Protein AF-A0AAJ2NTU9-F1 (afdb_monomer_lite)

Foldseek 3Di:
DCVVLPDDQLWEKEKAWDAQDDDPQDGRIDIDIHTDNDADAQVDWDDDPNYIYGYHPVGVVSLVPWDWDWDADPVVRDIDIDTD

Sequence (84 aa):
FKEEVGLSEGSKIKFYSQIYGTSPVQENYALAFTVDNEPVDMAVNTEKDGIVFYIEGSDLWFFNGHDLHVDYNDKKDELEYSYT

Radius of gyration: 12.8 Å; chains: 1; bounding box: 34×22×34 Å

pLDDT: mean 90.65, std 8.15, range [61.12, 98.06]

Secondary structure (DSSP, 8-state):
-TTTTT--TT-EEEEEEEES---SSSTTEEEEEEE-S--S-EEEEEEETTEEEEEEGGGGGGGTTPPEEEEEETTTTEEEEEE-

Structure (mmCIF, N/CA/C/O backbone):
data_AF-A0AAJ2NTU9-F1
#
_entry.id   AF-A0AAJ2NTU9-F1
#
loop_
_atom_site.group_PDB
_atom_site.id
_atom_site.type_symbol
_atom_site.label_atom_id
_atom_site.label_alt_id
_atom_site.label_comp_id
_atom_site.label_asym_id
_atom_site.label_entity_id
_atom_site.label_seq_id
_atom_site.pdbx_PDB_ins_code
_atom_site.Cartn_x
_atom_site.Cartn_y
_atom_site.Cartn_z
_atom_site.occupancy
_atom_site.B_iso_or_equiv
_atom_site.auth_seq_id
_atom_site.auth_comp_id
_atom_site.auth_asym_id
_atom_site.auth_atom_id
_atom_site.pdbx_PDB_model_num
ATOM 1 N N . PHE A 1 1 ? -8.093 3.453 12.402 1.00 63.69 1 PHE A N 1
ATOM 2 C CA . PHE A 1 1 ? -8.021 3.380 10.913 1.00 63.69 1 PHE A CA 1
ATOM 3 C C . PHE A 1 1 ? -9.243 3.851 10.081 1.00 63.69 1 PHE A C 1
ATOM 5 O O . PHE A 1 1 ? -9.221 4.993 9.645 1.00 63.69 1 PHE A O 1
ATOM 12 N N . LYS A 1 2 ? -10.292 3.046 9.766 1.00 61.12 2 LYS A N 1
ATOM 13 C CA . LYS A 1 2 ? -11.330 3.434 8.752 1.00 61.12 2 LYS A CA 1
ATOM 14 C C . LYS A 1 2 ? -12.017 4.786 9.042 1.00 61.12 2 LYS A C 1
ATOM 16 O O . LYS A 1 2 ? -12.235 5.565 8.118 1.00 61.12 2 LYS A O 1
ATOM 21 N N . GLU A 1 3 ? -12.319 5.065 10.311 1.00 61.28 3 GLU A N 1
ATOM 22 C CA . GLU A 1 3 ? -12.919 6.337 10.751 1.00 61.28 3 GLU A CA 1
ATOM 23 C C . GLU A 1 3 ? -11.938 7.519 10.678 1.00 61.28 3 GLU A C 1
ATOM 25 O O . GLU A 1 3 ? -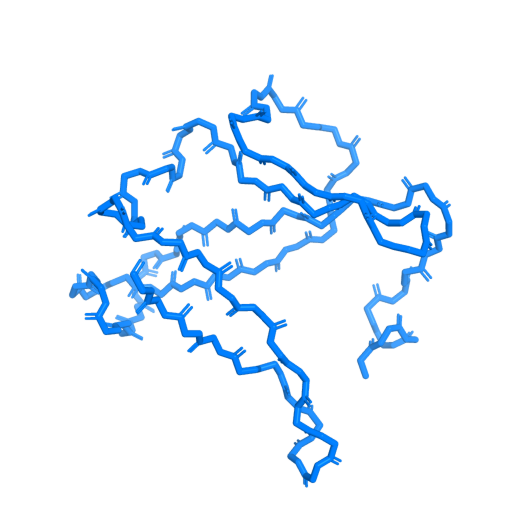12.343 8.629 10.351 1.00 61.28 3 GLU A O 1
ATOM 30 N N . GLU A 1 4 ? -10.646 7.285 10.914 1.00 63.94 4 GLU A N 1
ATOM 31 C CA . GLU A 1 4 ? -9.603 8.324 10.871 1.00 63.94 4 GLU A CA 1
ATOM 32 C C . GLU A 1 4 ? -9.237 8.723 9.441 1.00 63.94 4 GLU A C 1
ATOM 34 O O . GLU A 1 4 ? -8.922 9.879 9.175 1.00 63.94 4 GLU A O 1
ATOM 39 N N . VAL A 1 5 ? -9.309 7.765 8.514 1.00 70.69 5 VAL A N 1
ATOM 40 C CA . VAL A 1 5 ? -9.084 7.987 7.078 1.00 70.69 5 VAL A CA 1
ATOM 41 C C . VAL A 1 5 ? -10.352 8.530 6.393 1.00 70.69 5 VAL A C 1
ATOM 43 O O . VAL A 1 5 ? -10.293 8.998 5.260 1.00 70.69 5 VAL A O 1
ATOM 46 N N . GLY A 1 6 ? -11.502 8.518 7.081 1.00 70.25 6 GLY A N 1
ATOM 47 C CA . GLY A 1 6 ? -12.764 9.062 6.574 1.00 70.25 6 GLY A CA 1
ATOM 48 C C . GLY A 1 6 ? -13.390 8.230 5.453 1.00 70.25 6 GLY A C 1
ATOM 49 O O . GLY A 1 6 ? -13.978 8.791 4.530 1.00 70.25 6 GLY A O 1
ATOM 50 N N . LEU A 1 7 ? -13.250 6.901 5.504 1.00 80.62 7 LEU A N 1
ATOM 51 C CA . LEU A 1 7 ? -13.729 6.014 4.441 1.00 80.62 7 LEU A CA 1
ATOM 52 C C . LEU A 1 7 ? -15.242 5.801 4.507 1.00 80.62 7 LEU A C 1
ATOM 54 O O . LEU A 1 7 ? -15.783 5.379 5.528 1.00 80.62 7 LEU A O 1
ATOM 58 N N . SER A 1 8 ? -15.906 6.038 3.379 1.00 81.50 8 SER A N 1
ATOM 59 C CA . SER A 1 8 ? -17.323 5.749 3.145 1.00 81.50 8 SER A CA 1
ATOM 60 C C . SER A 1 8 ? -17.506 4.738 2.012 1.00 81.50 8 SER A C 1
ATOM 62 O O . SER A 1 8 ? -16.595 4.498 1.218 1.00 81.50 8 SER A O 1
ATOM 64 N N . GLU A 1 9 ? -18.697 4.147 1.917 1.00 85.62 9 GLU A N 1
ATOM 65 C CA . GLU A 1 9 ? -19.070 3.297 0.783 1.00 85.62 9 GLU A CA 1
ATOM 66 C C . GLU A 1 9 ? -18.880 4.053 -0.544 1.00 85.62 9 GLU A C 1
ATOM 68 O O . GLU A 1 9 ? -19.255 5.221 -0.671 1.00 85.62 9 GLU A O 1
ATOM 73 N N . GLY A 1 10 ? -18.245 3.398 -1.516 1.00 89.44 10 GLY A N 1
ATOM 74 C CA . GLY A 1 10 ? -17.838 3.994 -2.788 1.00 89.44 10 GLY A CA 1
ATOM 75 C C . GLY A 1 10 ? -16.476 4.696 -2.764 1.00 89.44 10 GLY A C 1
ATOM 76 O O . GLY A 1 10 ? -16.015 5.133 -3.821 1.00 89.44 10 GLY A O 1
ATOM 77 N N . SER A 1 11 ? -15.814 4.794 -1.605 1.00 93.94 11 SER A N 1
ATOM 78 C CA . SER A 1 11 ? -14.444 5.309 -1.527 1.00 93.94 11 SER A CA 1
ATOM 79 C C . SER A 1 11 ? -13.467 4.384 -2.243 1.00 93.94 11 SER A C 1
ATOM 81 O O . SER A 1 11 ? -13.620 3.159 -2.242 1.00 93.94 11 SER A O 1
ATOM 83 N N . LYS A 1 12 ? -12.413 4.976 -2.800 1.00 95.38 12 LYS A N 1
ATOM 84 C CA . LYS A 1 12 ? -11.308 4.244 -3.402 1.00 95.38 12 LYS A CA 1
ATOM 85 C C . LYS A 1 12 ? -9.990 4.607 -2.729 1.00 95.38 12 LYS A C 1
ATOM 87 O O . LYS A 1 12 ? -9.670 5.782 -2.553 1.00 95.38 12 LYS A O 1
ATOM 92 N N . ILE A 1 13 ? -9.230 3.586 -2.359 1.00 94.56 13 ILE A N 1
ATOM 93 C CA . ILE A 1 13 ? -7.895 3.686 -1.783 1.00 94.56 13 ILE A CA 1
ATOM 94 C C . ILE A 1 13 ? -6.870 3.318 -2.841 1.00 94.56 13 ILE A C 1
ATOM 96 O O . ILE A 1 13 ? -6.860 2.194 -3.341 1.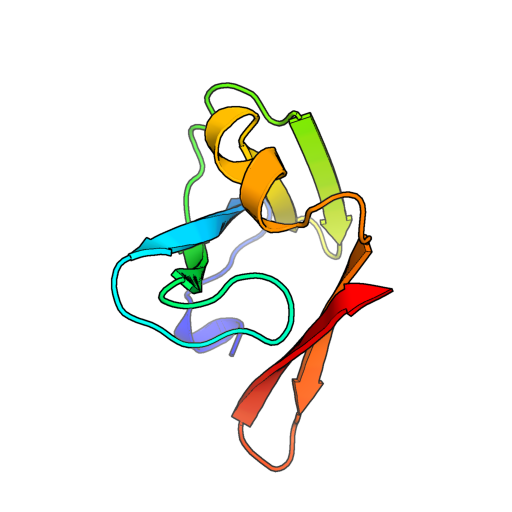00 94.56 13 ILE A O 1
ATOM 100 N N . LYS A 1 14 ? -5.978 4.258 -3.130 1.00 96.44 14 LYS A N 1
ATOM 101 C CA . LYS A 1 14 ? -4.835 4.064 -4.010 1.00 96.44 14 LYS A CA 1
ATOM 102 C C . LYS A 1 14 ? -3.607 3.712 -3.193 1.00 96.44 14 LYS A C 1
ATOM 104 O O . LYS A 1 14 ? -3.222 4.498 -2.330 1.00 96.44 14 LYS A O 1
ATOM 109 N N . PHE A 1 15 ? -2.961 2.600 -3.516 1.00 96.50 15 PHE A N 1
ATOM 110 C CA . PHE A 1 15 ? -1.604 2.288 -3.077 1.00 96.50 15 PHE A CA 1
ATOM 111 C C . PHE A 1 15 ? -0.601 2.744 -4.137 1.00 96.50 15 PHE A C 1
ATOM 113 O O . PHE A 1 15 ? -0.803 2.507 -5.329 1.00 96.50 15 PHE A O 1
ATOM 120 N N . TYR A 1 16 ? 0.469 3.414 -3.712 1.00 96.25 16 TYR A N 1
ATOM 121 C CA . TYR A 1 16 ? 1.460 3.984 -4.623 1.00 96.25 16 TYR A CA 1
ATOM 122 C C . TYR A 1 16 ? 2.867 3.971 -4.030 1.00 96.25 16 TYR A C 1
ATOM 124 O O . TYR A 1 16 ? 3.065 3.903 -2.814 1.00 96.25 16 TYR A O 1
ATOM 132 N N . SER A 1 17 ? 3.854 4.038 -4.917 1.00 95.25 17 SER A N 1
ATOM 133 C CA . SER A 1 17 ? 5.261 4.094 -4.552 1.00 95.25 17 SER A CA 1
ATOM 134 C C . SER A 1 17 ? 5.665 5.515 -4.152 1.00 95.25 17 SER A C 1
ATOM 136 O O . SER A 1 17 ? 5.355 6.491 -4.833 1.00 95.25 17 SER A O 1
ATOM 138 N N . GLN A 1 18 ? 6.378 5.652 -3.034 1.00 94.88 18 GLN A N 1
ATOM 139 C CA . GLN A 1 18 ? 6.898 6.931 -2.559 1.00 94.88 18 GLN A CA 1
ATOM 140 C C . GLN A 1 18 ? 8.425 6.897 -2.487 1.00 94.88 18 GLN A C 1
ATOM 142 O O . GLN A 1 18 ? 9.016 6.004 -1.878 1.00 94.88 18 GLN A O 1
ATOM 147 N N . ILE A 1 19 ? 9.060 7.899 -3.103 1.00 89.38 19 ILE A N 1
ATOM 148 C CA . ILE A 1 19 ? 10.510 8.119 -3.034 1.00 89.38 19 ILE A CA 1
ATOM 149 C C . ILE A 1 19 ? 10.866 8.578 -1.615 1.00 89.38 19 ILE A C 1
ATOM 151 O O . ILE A 1 19 ? 10.157 9.405 -1.042 1.00 89.38 19 ILE A O 1
ATOM 155 N N . TYR A 1 20 ? 11.992 8.088 -1.093 1.00 85.38 20 TYR A N 1
ATOM 156 C CA . TYR A 1 20 ? 12.481 8.313 0.273 1.00 85.38 20 TYR A CA 1
ATOM 157 C C . TYR A 1 20 ? 11.722 7.507 1.323 1.00 85.38 20 TYR A C 1
ATOM 159 O O . TYR A 1 20 ? 11.062 8.037 2.215 1.00 85.38 20 TYR A O 1
ATOM 167 N N . GLY A 1 21 ? 11.893 6.194 1.233 1.00 86.25 21 GLY A N 1
ATOM 168 C CA . GLY A 1 21 ? 11.467 5.248 2.250 1.00 86.25 21 GLY A CA 1
ATOM 169 C C . GLY A 1 21 ? 12.299 3.974 2.201 1.00 86.25 21 GLY A C 1
ATOM 170 O O . GLY A 1 21 ? 13.308 3.891 1.502 1.00 86.25 21 GLY A O 1
ATOM 171 N N . THR A 1 22 ? 11.903 2.972 2.972 1.00 86.50 22 THR A N 1
ATOM 172 C CA . THR A 1 22 ? 12.495 1.635 2.890 1.00 86.50 22 THR A CA 1
ATOM 173 C C . THR A 1 22 ? 11.372 0.618 2.857 1.00 86.50 22 THR A C 1
ATOM 175 O O . THR A 1 22 ? 10.463 0.674 3.684 1.00 86.50 22 THR A O 1
ATOM 178 N N . SER A 1 23 ? 11.450 -0.313 1.912 1.00 89.19 23 SER A N 1
ATOM 179 C CA . SER A 1 23 ? 10.546 -1.449 1.813 1.00 89.19 23 SER A CA 1
ATOM 180 C C . SER A 1 23 ? 11.346 -2.737 1.608 1.00 89.19 23 SER A C 1
ATOM 182 O O . SER A 1 23 ? 12.479 -2.681 1.129 1.00 89.19 23 SER A O 1
ATOM 184 N N . PRO A 1 24 ? 10.772 -3.906 1.936 1.00 88.50 24 PRO A N 1
ATOM 185 C CA . PRO A 1 24 ? 11.410 -5.189 1.650 1.00 88.50 24 PRO A CA 1
ATOM 186 C C . PRO A 1 24 ? 11.569 -5.493 0.151 1.00 88.50 24 PRO A C 1
ATOM 188 O O . PRO A 1 24 ? 12.347 -6.376 -0.195 1.00 88.50 24 PRO A O 1
ATOM 191 N N . VAL A 1 25 ? 10.828 -4.797 -0.724 1.00 90.50 25 VAL A N 1
ATOM 192 C CA . VAL A 1 25 ? 10.770 -5.071 -2.172 1.00 90.50 25 VAL A CA 1
ATOM 193 C C . VAL A 1 25 ? 11.616 -4.116 -3.014 1.00 90.50 25 VAL A C 1
ATOM 195 O O . VAL A 1 25 ? 12.156 -4.531 -4.035 1.00 90.50 25 VAL A O 1
ATOM 198 N N . GLN A 1 26 ? 11.751 -2.853 -2.599 1.00 91.06 26 GLN A N 1
ATOM 199 C CA . GLN A 1 26 ? 12.485 -1.819 -3.331 1.00 91.06 26 GLN A CA 1
ATOM 200 C C . GLN A 1 26 ? 13.295 -0.943 -2.374 1.00 91.06 26 GLN A C 1
ATOM 202 O O . GLN A 1 26 ? 12.748 -0.301 -1.470 1.00 91.06 26 GLN A O 1
ATOM 207 N N . GLU A 1 27 ? 14.604 -0.858 -2.606 1.00 90.81 27 GLU A N 1
ATOM 208 C CA . GLU A 1 27 ? 15.477 0.052 -1.864 1.00 90.81 27 GLU A CA 1
ATOM 209 C C . GLU A 1 27 ? 15.163 1.516 -2.202 1.00 90.81 27 GLU A C 1
ATOM 211 O O . GLU A 1 27 ? 14.992 1.871 -3.365 1.00 90.81 27 GLU A O 1
ATOM 216 N N . ASN A 1 28 ? 15.162 2.390 -1.190 1.00 93.06 28 ASN A N 1
ATOM 217 C CA . ASN A 1 28 ? 14.867 3.831 -1.290 1.00 93.06 28 ASN A CA 1
ATOM 218 C C . ASN A 1 28 ? 13.411 4.199 -1.625 1.00 93.06 28 ASN A C 1
ATOM 220 O O . ASN A 1 28 ? 13.090 5.390 -1.703 1.00 93.06 28 ASN A O 1
ATOM 224 N N . TYR A 1 29 ? 12.528 3.207 -1.756 1.00 93.88 29 TYR A N 1
ATOM 225 C CA . TYR A 1 29 ? 11.094 3.400 -1.935 1.00 93.88 29 TYR A CA 1
ATOM 226 C C . TYR A 1 29 ? 10.314 2.768 -0.784 1.00 93.88 29 TYR A C 1
ATOM 228 O O . TYR A 1 29 ? 10.714 1.751 -0.216 1.00 93.88 29 TYR A O 1
ATOM 236 N N . ALA A 1 30 ? 9.177 3.370 -0.457 1.00 93.75 30 ALA A N 1
ATOM 237 C CA . ALA A 1 30 ? 8.177 2.801 0.436 1.00 93.75 30 ALA A CA 1
ATOM 238 C C . ALA A 1 30 ? 6.809 2.753 -0.244 1.00 93.75 30 ALA A C 1
ATOM 240 O O . ALA A 1 30 ? 6.570 3.434 -1.242 1.00 93.75 30 ALA A O 1
ATOM 241 N N . LEU A 1 31 ? 5.920 1.951 0.335 1.00 95.12 31 LEU A N 1
ATOM 242 C CA . LEU A 1 31 ? 4.514 1.942 -0.023 1.00 95.12 31 LEU A CA 1
ATOM 243 C C . LEU A 1 31 ? 3.782 3.016 0.782 1.00 95.12 31 LEU A C 1
ATOM 245 O O . LEU A 1 31 ? 3.922 3.087 2.004 1.00 95.12 31 LEU A O 1
ATOM 249 N N . ALA A 1 32 ? 2.981 3.816 0.096 1.00 93.56 32 ALA A N 1
ATOM 250 C CA . ALA A 1 32 ? 2.052 4.759 0.692 1.00 93.56 32 ALA A CA 1
ATOM 251 C C . ALA A 1 32 ? 0.636 4.486 0.175 1.00 93.56 32 ALA A C 1
ATOM 253 O O . ALA A 1 32 ? 0.442 3.740 -0.790 1.00 93.56 32 ALA A O 1
ATOM 254 N N . PHE A 1 33 ? -0.360 5.088 0.822 1.00 93.62 33 PHE A N 1
ATOM 255 C CA . PHE A 1 33 ? -1.737 5.041 0.350 1.00 93.62 33 PHE A CA 1
ATOM 256 C C . PHE A 1 33 ? -2.434 6.390 0.513 1.00 93.62 33 PHE A C 1
ATOM 258 O O . PHE A 1 33 ? -2.062 7.202 1.358 1.00 93.62 33 PHE A O 1
ATOM 265 N N . THR A 1 34 ? -3.457 6.625 -0.304 1.00 93.19 34 THR A N 1
ATOM 266 C CA . THR A 1 34 ? -4.321 7.808 -0.224 1.00 93.19 34 THR A CA 1
ATOM 267 C C . THR A 1 34 ? -5.747 7.453 -0.627 1.00 93.19 34 THR A C 1
ATOM 269 O O . THR A 1 34 ? -5.969 6.484 -1.354 1.00 93.19 34 THR A O 1
ATOM 272 N N . VAL A 1 35 ? -6.720 8.248 -0.183 1.00 93.81 35 VAL A N 1
ATOM 273 C CA . VAL A 1 35 ? -8.067 8.225 -0.766 1.00 93.81 35 VAL A CA 1
ATOM 274 C C . VAL A 1 35 ? -7.999 8.956 -2.106 1.00 93.81 35 VAL A C 1
ATOM 276 O O . VAL A 1 35 ? -7.602 10.119 -2.146 1.00 93.81 35 VAL A O 1
ATOM 279 N N . ASP A 1 36 ? -8.348 8.277 -3.194 1.00 94.69 36 ASP A N 1
ATOM 280 C CA . ASP A 1 36 ? -8.338 8.830 -4.551 1.00 94.69 36 ASP A CA 1
ATOM 281 C C . ASP A 1 36 ? -9.439 8.170 -5.386 1.00 94.69 36 ASP A C 1
ATOM 283 O O . ASP A 1 36 ? -9.309 7.029 -5.836 1.00 94.69 36 ASP A O 1
ATOM 287 N N . ASN A 1 37 ? -10.536 8.904 -5.582 1.00 91.81 37 ASN A N 1
ATOM 288 C CA . ASN A 1 37 ? -11.740 8.417 -6.253 1.00 91.81 37 ASN A CA 1
ATOM 289 C C . ASN A 1 37 ? -11.694 8.548 -7.787 1.00 91.81 37 ASN A C 1
ATOM 291 O O . ASN A 1 37 ? -12.625 8.073 -8.454 1.00 91.81 37 ASN A O 1
ATOM 295 N N . GLU A 1 38 ? -10.625 9.126 -8.343 1.00 95.25 38 GLU A N 1
ATOM 296 C CA . GLU A 1 38 ? -10.452 9.436 -9.767 1.00 95.25 38 GLU A CA 1
ATOM 297 C C . GLU A 1 38 ? -9.270 8.650 -10.375 1.00 95.25 38 GLU A C 1
ATOM 299 O O . GLU A 1 38 ? -8.286 9.246 -10.812 1.00 95.25 38 GLU A O 1
ATOM 304 N N . PRO A 1 39 ? -9.350 7.305 -10.427 1.00 95.50 39 PRO A N 1
ATOM 305 C CA . PRO A 1 39 ? -8.262 6.490 -10.947 1.00 95.50 39 PRO A CA 1
ATOM 306 C C . PRO A 1 39 ? -8.017 6.753 -12.434 1.00 95.50 39 PRO A C 1
ATOM 308 O O . PRO A 1 39 ? -8.962 6.969 -13.202 1.00 95.50 39 PRO A O 1
ATOM 311 N N . VAL A 1 40 ? -6.757 6.647 -12.847 1.00 96.50 40 VAL A N 1
ATOM 312 C CA . VAL A 1 40 ? -6.335 6.828 -14.241 1.00 96.50 40 VAL A CA 1
ATOM 313 C C . VAL A 1 40 ? -6.290 5.485 -14.974 1.00 96.50 40 VAL A C 1
ATOM 315 O O . VAL A 1 40 ? -6.907 5.341 -16.029 1.00 96.50 40 VAL A O 1
ATOM 318 N N . ASP A 1 41 ? -5.600 4.497 -14.409 1.00 96.81 41 ASP A N 1
ATOM 319 C CA . ASP A 1 41 ? -5.412 3.144 -14.934 1.00 96.81 41 ASP A CA 1
ATOM 320 C C . ASP A 1 41 ? -5.277 2.130 -13.780 1.00 96.81 41 ASP A C 1
ATOM 322 O O . ASP A 1 41 ? -4.175 1.797 -13.332 1.00 96.81 41 ASP A O 1
ATOM 326 N N . MET A 1 42 ? -6.415 1.620 -13.286 1.00 97.12 42 MET A N 1
ATOM 327 C CA . MET A 1 42 ? -6.459 0.593 -12.230 1.00 97.12 42 MET A CA 1
ATOM 328 C C . MET A 1 42 ? -5.965 -0.761 -12.744 1.00 97.12 42 MET A C 1
ATOM 330 O O . MET A 1 42 ? -6.757 -1.670 -13.005 1.00 97.12 42 MET A O 1
ATOM 334 N N . ALA A 1 43 ? -4.651 -0.908 -12.852 1.00 97.00 43 ALA A N 1
ATOM 335 C CA . ALA A 1 43 ? -4.038 -2.121 -13.364 1.00 97.00 43 ALA A CA 1
ATOM 336 C C . ALA A 1 43 ? -4.271 -3.329 -12.439 1.00 97.00 43 ALA A C 1
ATOM 338 O O . ALA A 1 43 ? -4.410 -4.455 -12.916 1.00 97.00 43 ALA A O 1
ATOM 339 N N . VAL A 1 44 ? -4.373 -3.096 -11.125 1.00 96.00 44 VAL A N 1
ATOM 340 C CA . VAL A 1 44 ? -4.805 -4.092 -10.133 1.00 96.00 44 VAL A CA 1
ATOM 341 C C . VAL A 1 44 ? -5.796 -3.439 -9.178 1.00 96.00 44 VAL A C 1
ATOM 343 O O . VAL A 1 44 ? -5.582 -2.311 -8.733 1.00 96.00 44 VAL A O 1
ATOM 346 N N . ASN A 1 45 ? -6.885 -4.139 -8.855 1.00 97.12 45 ASN A N 1
ATOM 347 C CA . ASN A 1 45 ? -7.855 -3.685 -7.866 1.00 97.12 45 ASN A CA 1
ATOM 348 C C . ASN A 1 45 ? -8.557 -4.852 -7.162 1.00 97.12 45 ASN A C 1
ATOM 350 O O . ASN A 1 45 ? -8.628 -5.964 -7.684 1.00 97.12 45 ASN A O 1
ATOM 354 N N . THR A 1 46 ? -9.083 -4.571 -5.975 1.00 95.69 46 THR A N 1
ATOM 355 C CA . THR A 1 46 ? -9.962 -5.459 -5.214 1.00 95.69 46 THR A CA 1
ATOM 356 C C . THR A 1 46 ? -11.014 -4.636 -4.478 1.00 95.69 46 THR A C 1
ATOM 358 O O . THR A 1 46 ? -10.766 -3.487 -4.114 1.00 95.69 46 THR A O 1
ATOM 361 N N . GLU A 1 47 ? -12.192 -5.208 -4.248 1.00 94.81 47 GLU A N 1
ATOM 362 C CA . GLU A 1 47 ? -13.279 -4.551 -3.523 1.00 94.81 47 GLU A CA 1
ATOM 363 C C . GLU A 1 47 ? -13.562 -5.284 -2.212 1.00 94.81 47 GLU A C 1
ATOM 365 O O . GLU A 1 47 ? -13.693 -6.511 -2.179 1.00 94.81 47 GLU A O 1
ATOM 370 N N . LYS A 1 48 ? -13.671 -4.526 -1.117 1.00 90.00 48 LYS A N 1
ATOM 371 C CA . LYS A 1 48 ? -14.034 -5.051 0.201 1.00 90.00 48 LYS A CA 1
ATOM 372 C C . LYS A 1 48 ? -14.870 -4.031 0.960 1.00 90.00 48 LYS A C 1
ATOM 374 O O . LYS A 1 48 ? -14.473 -2.879 1.096 1.00 90.00 48 LYS A O 1
ATOM 379 N N . ASP A 1 49 ? -16.017 -4.470 1.475 1.00 89.00 49 ASP A N 1
ATOM 380 C CA . ASP A 1 49 ? -16.973 -3.632 2.213 1.00 89.00 49 ASP A CA 1
ATOM 381 C C . ASP A 1 49 ? -17.390 -2.355 1.449 1.00 89.00 49 ASP A C 1
ATOM 383 O O . ASP A 1 49 ? -17.514 -1.286 2.045 1.00 89.00 49 ASP A O 1
ATOM 387 N N . GLY A 1 50 ? -17.544 -2.446 0.121 1.00 90.00 50 GLY A N 1
ATOM 388 C CA . GLY A 1 50 ? -17.896 -1.309 -0.738 1.00 90.00 50 GLY A CA 1
ATOM 389 C C . GLY A 1 50 ? -16.782 -0.270 -0.914 1.00 90.00 50 GLY A C 1
ATOM 390 O O . GLY A 1 50 ? -17.045 0.833 -1.391 1.00 90.00 50 GLY A O 1
ATOM 391 N N . ILE A 1 51 ? -15.548 -0.595 -0.515 1.00 91.88 51 ILE A N 1
ATOM 392 C CA . ILE A 1 51 ? -14.350 0.220 -0.732 1.00 91.88 51 ILE A CA 1
ATOM 393 C C . ILE A 1 51 ? -13.480 -0.491 -1.766 1.00 91.88 51 ILE A C 1
ATOM 395 O O . ILE A 1 51 ? -13.177 -1.679 -1.625 1.00 91.88 51 ILE A O 1
ATOM 399 N N . VAL A 1 52 ? -13.059 0.241 -2.796 1.00 95.81 52 VAL A N 1
ATOM 400 C CA . VAL A 1 52 ? -12.132 -0.273 -3.812 1.00 95.81 52 VAL A CA 1
ATOM 401 C C . VAL A 1 52 ? -10.707 0.048 -3.390 1.00 95.81 52 VAL A C 1
ATOM 403 O O . VAL A 1 52 ? -10.385 1.191 -3.095 1.00 95.81 52 VAL A O 1
ATOM 406 N N . PHE A 1 53 ? -9.832 -0.942 -3.403 1.00 95.12 53 PHE A N 1
ATOM 407 C CA . PHE A 1 53 ? -8.399 -0.787 -3.188 1.00 95.12 53 PHE A CA 1
ATOM 408 C C . PHE A 1 53 ? -7.701 -1.050 -4.512 1.00 95.12 53 PHE A C 1
ATOM 410 O O . PHE A 1 53 ? -7.980 -2.067 -5.145 1.00 95.12 53 PHE A O 1
ATOM 417 N N . TYR A 1 54 ? -6.824 -0.155 -4.953 1.00 97.50 54 TYR A N 1
ATOM 418 C CA . TYR A 1 54 ? -6.212 -0.270 -6.271 1.00 97.50 54 TYR A CA 1
ATOM 419 C C . TYR A 1 54 ? -4.770 0.226 -6.317 1.00 97.50 54 TYR A C 1
ATOM 421 O O . TYR A 1 54 ? -4.311 0.977 -5.454 1.00 97.50 54 TYR A O 1
ATOM 429 N N . ILE A 1 55 ? -4.072 -0.212 -7.360 1.00 97.81 55 ILE A N 1
ATOM 430 C CA . ILE A 1 55 ? -2.735 0.227 -7.749 1.00 97.81 55 ILE A CA 1
ATOM 431 C C . ILE A 1 55 ? -2.822 0.721 -9.192 1.00 97.81 55 ILE A C 1
ATOM 433 O O . ILE A 1 55 ? -3.415 0.063 -10.053 1.00 97.81 55 ILE A O 1
ATOM 437 N N . GLU A 1 56 ? -2.233 1.884 -9.444 1.00 98.06 56 GLU A N 1
ATOM 438 C CA . GLU A 1 56 ? -2.111 2.441 -10.790 1.00 98.06 56 GLU A CA 1
ATOM 439 C C . GLU A 1 56 ? -1.081 1.662 -11.612 1.00 98.06 56 GLU A C 1
ATOM 441 O O . GLU A 1 56 ? -0.057 1.214 -11.087 1.00 98.06 56 GLU A O 1
ATOM 446 N N . GLY A 1 57 ? -1.284 1.574 -12.928 1.00 97.94 57 GLY A N 1
ATOM 447 C CA . GLY A 1 57 ? -0.300 0.976 -13.837 1.00 97.94 57 GLY A CA 1
ATOM 448 C C . GLY A 1 57 ? 1.103 1.582 -13.690 1.00 97.94 57 GLY A C 1
ATOM 449 O 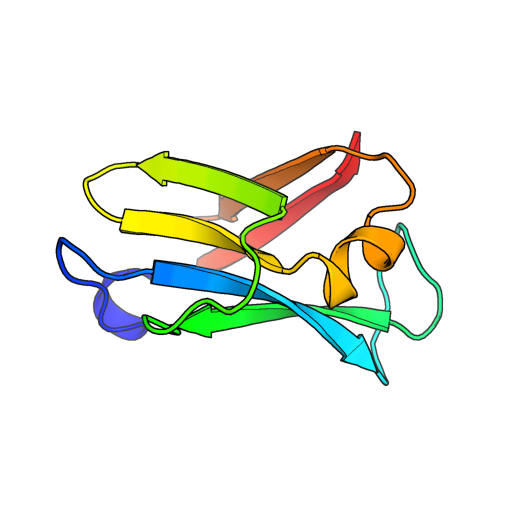O . GLY A 1 57 ? 2.105 0.869 -13.766 1.00 97.94 57 GLY A O 1
ATOM 450 N N . SER A 1 58 ? 1.183 2.883 -13.382 1.00 96.81 58 SER A N 1
ATOM 451 C CA . SER A 1 58 ? 2.436 3.607 -13.126 1.00 96.81 58 SER A CA 1
ATOM 452 C C . SER A 1 58 ? 3.205 3.146 -11.888 1.00 96.81 58 SER A C 1
ATOM 454 O O . SER A 1 58 ? 4.398 3.422 -11.790 1.00 96.81 58 SER A O 1
ATOM 456 N N . ASP A 1 59 ? 2.547 2.461 -10.955 1.00 97.12 59 ASP A N 1
ATOM 457 C CA . ASP A 1 59 ? 3.111 2.048 -9.669 1.00 97.12 59 ASP A CA 1
ATOM 458 C C . ASP A 1 59 ? 3.351 0.534 -9.577 1.00 97.12 59 ASP A C 1
ATOM 460 O O . ASP A 1 59 ? 4.006 0.074 -8.643 1.00 97.12 59 ASP A O 1
ATOM 464 N N . LEU A 1 60 ? 2.910 -0.256 -10.566 1.00 95.75 60 LEU A N 1
ATOM 465 C CA . LEU A 1 60 ? 3.074 -1.718 -10.562 1.00 95.75 60 LEU A CA 1
ATOM 466 C C . LEU A 1 60 ? 4.527 -2.185 -10.426 1.00 95.75 60 LEU A C 1
ATOM 468 O O . LEU A 1 60 ? 4.794 -3.218 -9.813 1.00 95.75 60 LEU A O 1
ATOM 472 N N . TRP A 1 61 ? 5.472 -1.431 -10.989 1.00 95.25 61 TRP A N 1
ATOM 473 C CA . TRP A 1 61 ? 6.894 -1.773 -10.956 1.00 95.25 61 TRP A CA 1
ATOM 474 C C . TRP A 1 61 ? 7.431 -1.909 -9.521 1.00 95.25 61 TRP A C 1
ATOM 476 O O . TRP A 1 61 ? 8.337 -2.709 -9.288 1.00 95.25 61 TRP A O 1
ATOM 486 N N . PHE A 1 62 ? 6.854 -1.178 -8.556 1.00 96.19 62 PHE A N 1
ATOM 487 C CA . PHE A 1 62 ? 7.270 -1.214 -7.153 1.00 96.19 62 PHE A CA 1
ATOM 488 C C . PHE A 1 62 ? 7.138 -2.618 -6.566 1.00 96.19 62 PHE A C 1
ATOM 490 O O . PHE A 1 62 ? 8.028 -3.091 -5.866 1.00 96.19 62 PHE A O 1
ATOM 497 N N . PHE A 1 63 ? 6.059 -3.312 -6.915 1.00 95.31 63 PHE A N 1
ATOM 498 C CA . PHE A 1 63 ? 5.736 -4.620 -6.361 1.00 95.31 63 PHE A CA 1
ATOM 499 C C . PHE A 1 63 ? 6.632 -5.732 -6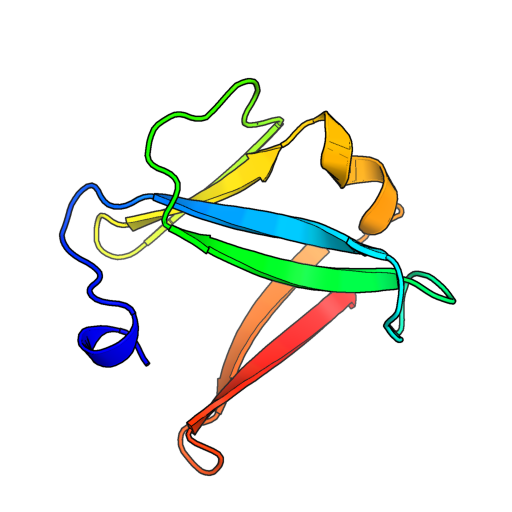.911 1.00 95.31 63 PHE A C 1
ATOM 501 O O . PHE A 1 63 ? 6.671 -6.810 -6.334 1.00 95.31 63 PHE A O 1
ATOM 508 N N . ASN A 1 64 ? 7.381 -5.481 -7.994 1.00 93.69 64 ASN A N 1
ATOM 509 C CA . ASN A 1 64 ? 8.355 -6.416 -8.569 1.00 93.69 64 ASN A CA 1
ATOM 510 C C . ASN A 1 64 ? 7.795 -7.839 -8.803 1.00 93.69 64 ASN A C 1
ATOM 512 O O . ASN A 1 64 ? 8.493 -8.835 -8.634 1.00 93.69 64 ASN A O 1
ATOM 516 N N . GLY A 1 65 ? 6.515 -7.931 -9.174 1.00 93.31 65 GLY A N 1
ATOM 517 C CA . GLY A 1 65 ? 5.820 -9.201 -9.402 1.00 93.31 65 GLY A CA 1
ATOM 518 C C . GLY A 1 65 ? 5.312 -9.917 -8.146 1.00 93.31 65 GLY A C 1
ATOM 519 O O . GLY A 1 65 ? 4.771 -11.007 -8.292 1.00 93.31 65 GLY A O 1
ATOM 520 N N . HIS A 1 66 ? 5.462 -9.330 -6.957 1.00 95.12 66 HIS A N 1
ATOM 521 C CA . HIS A 1 66 ? 4.875 -9.838 -5.718 1.00 95.12 66 HIS A CA 1
ATOM 522 C C . HIS A 1 66 ? 3.440 -9.349 -5.518 1.00 95.12 66 HIS A C 1
ATOM 524 O O . HIS A 1 66 ? 3.092 -8.224 -5.890 1.00 95.12 66 HIS A O 1
ATOM 530 N N . ASP A 1 67 ? 2.639 -10.162 -4.839 1.00 94.12 67 ASP A N 1
ATOM 531 C CA . ASP A 1 67 ? 1.308 -9.770 -4.388 1.00 94.12 67 ASP A CA 1
ATOM 532 C C . ASP A 1 67 ? 1.407 -8.905 -3.127 1.00 94.12 67 ASP A C 1
ATOM 534 O O . ASP A 1 67 ? 2.101 -9.260 -2.173 1.00 94.12 67 ASP A O 1
ATOM 538 N N . LEU A 1 68 ? 0.688 -7.778 -3.102 1.00 95.00 68 LEU A N 1
ATOM 539 C CA . LEU A 1 68 ? 0.532 -6.959 -1.900 1.00 95.00 68 LEU A CA 1
ATOM 540 C C . LEU A 1 68 ? -0.564 -7.539 -1.003 1.00 95.00 68 LEU A C 1
ATOM 542 O O . LEU A 1 68 ? -1.733 -7.572 -1.388 1.00 95.00 68 LEU A O 1
ATOM 546 N N . HIS A 1 69 ? -0.207 -7.861 0.237 1.00 94.06 69 HIS A N 1
ATOM 547 C CA . HIS A 1 69 ? -1.159 -8.158 1.306 1.00 94.06 69 HIS A CA 1
ATOM 548 C C . HIS A 1 69 ? -1.156 -7.026 2.329 1.00 94.06 69 HIS A C 1
ATOM 550 O O . HIS A 1 69 ? -0.095 -6.579 2.776 1.00 94.06 69 HIS A O 1
ATOM 556 N N . VAL A 1 70 ? -2.354 -6.569 2.688 1.00 91.38 70 VAL A N 1
ATOM 557 C CA . VAL A 1 70 ? -2.571 -5.473 3.636 1.00 91.38 70 VAL A CA 1
ATOM 558 C C . VAL A 1 70 ? -3.387 -5.995 4.806 1.00 91.38 70 VAL A C 1
ATOM 560 O O . VAL A 1 70 ? -4.563 -6.327 4.649 1.00 91.38 70 VAL A O 1
ATOM 563 N N . ASP A 1 71 ? -2.762 -6.015 5.975 1.00 90.88 71 ASP A N 1
ATOM 564 C CA . ASP A 1 71 ? -3.390 -6.377 7.236 1.00 90.88 71 ASP A CA 1
ATOM 565 C C . ASP A 1 71 ? -3.442 -5.171 8.172 1.00 90.88 71 ASP A C 1
ATOM 567 O O . ASP A 1 71 ? -2.714 -4.189 8.017 1.00 90.88 71 ASP A O 1
ATOM 571 N N . TYR A 1 72 ? -4.327 -5.239 9.160 1.00 86.50 72 TYR A N 1
ATOM 572 C CA . TYR A 1 72 ? -4.441 -4.225 10.198 1.00 86.50 72 TYR A CA 1
ATOM 573 C C . TYR A 1 72 ? -4.052 -4.825 11.545 1.00 86.50 72 TYR A C 1
ATOM 575 O O . TYR A 1 72 ? -4.584 -5.857 11.959 1.00 86.50 72 TYR A O 1
ATOM 583 N N . ASN A 1 73 ? -3.112 -4.175 12.228 1.00 88.44 73 ASN A N 1
ATOM 584 C CA . 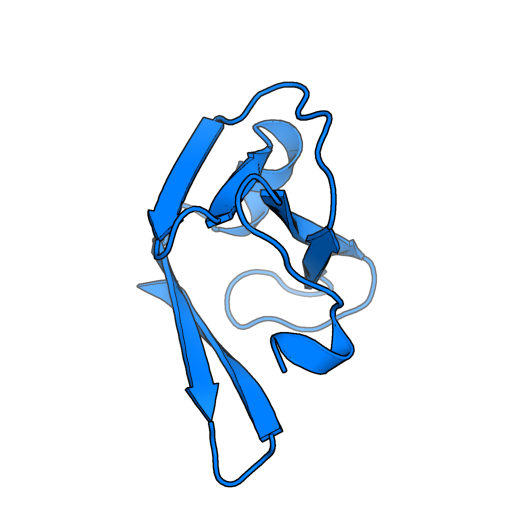ASN A 1 73 ? -2.647 -4.590 13.539 1.00 88.44 73 ASN A CA 1
ATOM 585 C C . ASN A 1 73 ? -3.366 -3.791 14.632 1.00 88.44 73 ASN A C 1
ATOM 587 O O . ASN A 1 73 ? -2.917 -2.711 15.018 1.00 88.44 73 ASN A O 1
ATOM 591 N N . ASP A 1 74 ? -4.428 -4.370 15.200 1.00 87.31 74 ASP A N 1
ATOM 592 C CA . ASP A 1 74 ? -5.236 -3.757 16.270 1.00 87.31 74 ASP A CA 1
ATOM 593 C C . ASP A 1 74 ? -4.417 -3.311 17.497 1.00 87.31 74 ASP A C 1
ATOM 595 O O . ASP A 1 74 ? -4.835 -2.430 18.243 1.00 87.31 74 ASP A O 1
ATOM 599 N N . LYS A 1 75 ? -3.259 -3.937 17.758 1.00 91.50 75 LYS A N 1
ATOM 600 C CA . LYS A 1 75 ? -2.428 -3.613 18.932 1.00 91.5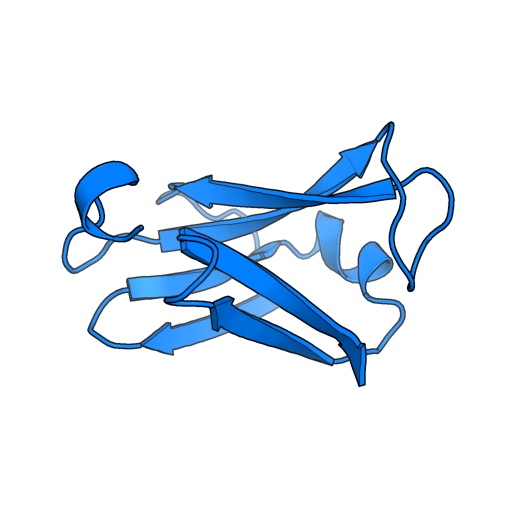0 75 LYS A CA 1
ATOM 601 C C . LYS A 1 75 ? -1.572 -2.370 18.724 1.00 91.50 75 LYS A C 1
ATOM 603 O O . LYS A 1 75 ? -1.191 -1.743 19.709 1.00 91.50 75 LYS A O 1
ATOM 608 N N . LYS A 1 76 ? -1.207 -2.088 17.473 1.00 87.94 76 LYS A N 1
ATOM 609 C CA . LYS A 1 76 ? -0.392 -0.931 17.090 1.00 87.94 76 LYS A CA 1
ATOM 610 C C . LYS A 1 76 ? -1.224 0.197 16.486 1.00 87.94 76 LYS A C 1
ATOM 612 O O . LYS A 1 76 ? -0.715 1.303 16.421 1.00 87.94 76 LYS A O 1
ATOM 617 N N . ASP A 1 77 ? -2.468 -0.089 16.091 1.00 82.62 77 ASP A N 1
ATOM 618 C CA . ASP A 1 77 ? -3.335 0.819 15.325 1.00 82.62 77 ASP A CA 1
ATOM 619 C C . ASP A 1 77 ? -2.677 1.251 14.001 1.00 82.62 77 ASP A C 1
ATOM 621 O O . ASP A 1 77 ? -2.663 2.414 13.611 1.00 82.62 77 ASP A O 1
ATOM 625 N N . GLU A 1 78 ? -2.070 0.284 13.306 1.00 84.38 78 GLU A N 1
ATOM 626 C CA . GLU A 1 78 ? -1.287 0.513 12.087 1.00 84.38 78 GLU A CA 1
ATOM 627 C C . GLU A 1 78 ? -1.594 -0.549 11.024 1.00 84.38 78 GLU A C 1
ATOM 629 O O . GLU A 1 78 ? -1.979 -1.681 11.339 1.00 84.38 78 GLU A O 1
ATOM 634 N N . LEU A 1 79 ? -1.394 -0.191 9.751 1.00 87.25 79 LEU A N 1
ATOM 635 C CA . LEU A 1 79 ? -1.370 -1.159 8.655 1.00 87.25 79 LEU A CA 1
ATOM 636 C C . LEU A 1 79 ? -0.025 -1.886 8.610 1.00 87.25 79 LEU A C 1
ATOM 638 O O . LEU A 1 79 ? 1.033 -1.265 8.709 1.00 87.25 79 LEU A O 1
ATOM 642 N N . GLU A 1 80 ? -0.070 -3.195 8.393 1.00 91.31 80 GLU A N 1
ATOM 643 C CA . GLU A 1 80 ? 1.100 -4.021 8.113 1.00 91.31 80 GLU A CA 1
ATOM 644 C C . GLU A 1 80 ? 1.035 -4.520 6.664 1.00 91.31 80 GLU A C 1
ATOM 646 O O . GLU A 1 80 ? -0.013 -4.945 6.174 1.00 91.31 80 GLU A O 1
ATOM 651 N N . TYR A 1 81 ? 2.173 -4.445 5.971 1.00 92.69 81 TYR A N 1
ATOM 652 C CA . TYR A 1 81 ? 2.298 -4.841 4.570 1.00 92.69 81 TYR A CA 1
ATOM 653 C C . TYR A 1 81 ? 3.198 -6.061 4.441 1.00 92.69 81 TYR A C 1
ATOM 655 O O . TYR A 1 81 ? 4.294 -6.095 5.009 1.00 92.69 81 TYR A O 1
ATOM 663 N N . SER A 1 82 ? 2.770 -7.030 3.639 1.00 93.69 82 SER A N 1
ATOM 664 C CA . SER A 1 82 ? 3.615 -8.147 3.226 1.00 93.69 82 SER A CA 1
ATOM 665 C C . SER A 1 82 ? 3.526 -8.385 1.722 1.00 93.69 82 SER A C 1
ATOM 667 O O . SER A 1 82 ? 2.560 -7.988 1.072 1.00 93.69 82 SER A O 1
ATOM 669 N N . TYR A 1 83 ? 4.586 -8.985 1.182 1.00 94.38 83 TYR A N 1
ATOM 670 C CA . TYR A 1 83 ? 4.794 -9.185 -0.248 1.00 94.38 83 TYR A CA 1
ATOM 671 C C . TYR A 1 83 ? 5.161 -10.652 -0.474 1.00 94.38 83 TYR A C 1
ATOM 673 O O . TYR A 1 83 ? 6.119 -11.129 0.144 1.00 94.38 83 TYR A O 1
ATOM 681 N N . THR A 1 84 ? 4.395 -11.367 -1.300 1.00 92.06 84 THR A N 1
ATOM 682 C CA . THR A 1 84 ? 4.617 -12.795 -1.611 1.00 92.06 84 THR A CA 1
ATOM 683 C C . THR A 1 84 ? 4.876 -13.002 -3.083 1.00 92.06 84 THR A C 1
ATOM 685 O O . THR A 1 84 ? 4.091 -12.449 -3.877 1.00 92.06 84 THR A O 1
#

Organism: Alkalihalophilus pseudofirmus (NCBI:txid79885)